Protein AF-A0A412Z4F6-F1 (afdb_monomer)

Structure (mmCIF, N/CA/C/O backbone):
data_AF-A0A412Z4F6-F1
#
_entry.id   AF-A0A412Z4F6-F1
#
loop_
_atom_site.group_PDB
_atom_site.id
_atom_site.type_symbol
_atom_site.label_atom_id
_atom_site.label_alt_id
_atom_site.label_comp_id
_atom_site.label_asym_id
_atom_site.label_entity_id
_atom_site.label_seq_id
_atom_site.pdbx_PDB_ins_code
_atom_site.Cartn_x
_atom_site.Cartn_y
_atom_site.Cartn_z
_atom_site.occupancy
_atom_site.B_iso_or_equiv
_atom_site.auth_seq_id
_atom_site.auth_comp_id
_atom_site.auth_asym_id
_atom_site.auth_atom_id
_atom_site.pdbx_PDB_model_num
ATOM 1 N N . MET A 1 1 ? -13.034 -9.590 -13.825 1.00 60.12 1 MET A N 1
ATOM 2 C CA . MET A 1 1 ? -12.077 -8.466 -13.928 1.00 60.12 1 MET A CA 1
ATOM 3 C C . MET A 1 1 ? -10.768 -8.859 -13.254 1.00 60.12 1 MET A C 1
ATOM 5 O O . MET A 1 1 ? -10.831 -9.385 -12.143 1.00 60.12 1 MET A O 1
ATOM 9 N N . ARG A 1 2 ? -9.608 -8.698 -13.908 1.00 73.25 2 ARG A N 1
ATOM 10 C CA . ARG A 1 2 ? -8.311 -8.997 -13.270 1.00 73.25 2 ARG A CA 1
ATOM 11 C C . ARG A 1 2 ? -7.962 -7.862 -12.305 1.00 73.25 2 ARG A C 1
ATOM 13 O O . ARG A 1 2 ? -8.395 -6.735 -12.503 1.00 73.25 2 ARG A O 1
ATOM 20 N N . THR A 1 3 ? -7.153 -8.131 -11.280 1.00 74.31 3 THR A N 1
ATOM 21 C CA . THR A 1 3 ? -6.739 -7.111 -10.291 1.00 74.31 3 THR A CA 1
ATOM 22 C C . THR A 1 3 ? -6.124 -5.873 -10.947 1.00 74.31 3 THR A C 1
ATOM 24 O O . THR A 1 3 ? -6.353 -4.763 -10.483 1.00 74.31 3 THR A O 1
ATOM 27 N N . ARG A 1 4 ? -5.392 -6.055 -12.054 1.00 76.62 4 ARG A N 1
ATOM 28 C CA . ARG A 1 4 ? -4.773 -4.959 -12.816 1.00 76.62 4 ARG A CA 1
ATOM 29 C C . ARG A 1 4 ? -5.757 -3.997 -13.471 1.00 76.62 4 ARG A C 1
ATOM 31 O O . ARG A 1 4 ? -5.426 -2.825 -13.605 1.00 76.62 4 ARG A O 1
ATOM 38 N N . ASP A 1 5 ? -6.952 -4.477 -13.800 1.00 78.19 5 ASP A N 1
ATOM 39 C CA . ASP A 1 5 ? -7.978 -3.677 -14.468 1.00 78.19 5 ASP A CA 1
ATOM 40 C C . ASP A 1 5 ? -8.805 -2.870 -13.454 1.00 78.19 5 ASP A C 1
ATOM 42 O O . ASP A 1 5 ? -9.493 -1.934 -13.840 1.00 78.19 5 ASP A O 1
ATOM 46 N N . LYS A 1 6 ? -8.724 -3.212 -12.157 1.00 82.12 6 LYS A N 1
ATOM 47 C CA . LYS A 1 6 ? -9.490 -2.541 -11.105 1.00 82.12 6 LYS A CA 1
ATOM 48 C C . LYS A 1 6 ? -8.906 -1.174 -10.765 1.00 82.12 6 LYS A C 1
ATOM 50 O O . LYS A 1 6 ? -7.719 -1.065 -10.420 1.00 82.12 6 LYS A O 1
ATOM 55 N N . SER A 1 7 ? -9.745 -0.150 -10.794 1.00 88.06 7 SER A N 1
ATOM 56 C CA . SER A 1 7 ? -9.477 1.177 -10.242 1.00 88.06 7 SER A CA 1
ATOM 57 C C . SER A 1 7 ? -9.809 1.218 -8.739 1.00 88.06 7 SER A C 1
ATOM 59 O O . SER A 1 7 ? -10.209 0.214 -8.156 1.00 88.06 7 SER A O 1
ATOM 61 N N . LEU A 1 8 ? -9.615 2.370 -8.087 1.00 87.38 8 LEU A N 1
ATOM 62 C CA . LEU A 1 8 ? -10.089 2.586 -6.711 1.00 87.38 8 LEU A CA 1
ATOM 63 C C . LEU A 1 8 ? -11.613 2.782 -6.640 1.00 87.38 8 LEU A C 1
ATOM 65 O O . LEU A 1 8 ? -12.233 2.346 -5.672 1.00 87.38 8 LEU A O 1
ATOM 69 N N . SER A 1 9 ? -12.228 3.334 -7.690 1.00 88.38 9 SER A N 1
ATOM 70 C CA . SER A 1 9 ? -13.683 3.504 -7.755 1.00 88.38 9 SER A CA 1
ATOM 71 C C . SER A 1 9 ? -14.420 2.165 -7.810 1.00 88.38 9 SER A C 1
ATOM 73 O O . SER A 1 9 ? -15.504 2.054 -7.251 1.00 88.38 9 SER A O 1
ATOM 75 N N . ASP A 1 10 ? -13.807 1.121 -8.382 1.00 88.12 10 ASP A N 1
ATOM 76 C CA . ASP A 1 10 ? -14.346 -0.251 -8.342 1.00 88.12 10 ASP A CA 1
ATOM 77 C C . ASP A 1 10 ? -14.421 -0.826 -6.916 1.00 88.12 10 ASP A C 1
ATOM 79 O O . ASP A 1 10 ? -15.105 -1.822 -6.678 1.00 88.12 10 ASP A O 1
ATOM 83 N N . TYR A 1 11 ? -13.707 -0.215 -5.965 1.00 86.38 11 TYR A N 1
ATOM 84 C CA . TYR A 1 11 ? -13.784 -0.513 -4.534 1.00 86.38 11 TYR A CA 1
ATOM 85 C C . TYR A 1 11 ? -14.635 0.507 -3.761 1.00 86.38 11 TYR A C 1
ATOM 87 O O . TYR A 1 11 ? -14.655 0.465 -2.534 1.00 86.38 11 TYR A O 1
ATOM 95 N N . GLY A 1 12 ? -15.316 1.428 -4.449 1.00 90.75 12 GLY A N 1
ATOM 96 C CA . GLY A 1 12 ? -16.103 2.495 -3.825 1.00 90.75 12 GLY A CA 1
ATOM 97 C C . GLY A 1 12 ? -15.265 3.625 -3.220 1.00 90.75 12 GLY A C 1
ATOM 98 O O . GLY A 1 12 ? -15.763 4.347 -2.365 1.00 90.75 12 GLY A O 1
ATOM 99 N N . ILE A 1 13 ? -14.000 3.776 -3.631 1.00 93.19 13 ILE A N 1
ATOM 100 C CA . ILE A 1 13 ? -13.087 4.802 -3.109 1.00 93.19 13 ILE A CA 1
ATOM 101 C C . ILE A 1 13 ? -12.932 5.921 -4.137 1.00 93.19 13 ILE A C 1
ATOM 103 O O . ILE A 1 13 ? -12.427 5.701 -5.241 1.00 93.19 13 ILE A O 1
ATOM 107 N N . ASP A 1 14 ? -13.342 7.128 -3.753 1.00 95.00 14 ASP A N 1
ATOM 108 C CA . ASP A 1 14 ? -13.191 8.336 -4.562 1.00 95.00 14 ASP A CA 1
ATOM 109 C C . ASP A 1 14 ? -11.823 9.021 -4.366 1.00 95.00 14 ASP A C 1
ATOM 111 O O . ASP A 1 14 ? -10.957 8.568 -3.608 1.00 95.00 14 ASP A O 1
ATOM 115 N N . CYS A 1 15 ? -11.599 10.128 -5.078 1.00 93.31 15 CYS A N 1
ATOM 116 C CA . CYS A 1 15 ? -10.345 10.879 -5.019 1.00 93.31 15 CYS A CA 1
ATOM 117 C C . CYS A 1 15 ? -10.073 11.502 -3.641 1.00 93.31 15 CYS A C 1
ATOM 119 O O . CYS A 1 15 ? -8.915 11.547 -3.222 1.00 93.31 15 CYS A O 1
ATOM 121 N N . SER A 1 16 ? -11.115 11.963 -2.942 1.00 96.19 16 SER A N 1
ATOM 122 C CA . SER A 1 16 ? -10.985 12.609 -1.632 1.00 96.19 16 SER A CA 1
ATOM 123 C C . SER A 1 16 ? -10.564 11.585 -0.582 1.00 96.19 16 SER A C 1
ATOM 125 O O . SER A 1 16 ? -9.530 11.736 0.074 1.00 96.19 16 SER A O 1
ATOM 127 N N . ARG A 1 17 ? -11.268 10.450 -0.539 1.00 96.12 17 ARG A N 1
ATOM 128 C CA . ARG A 1 17 ? -10.930 9.312 0.314 1.00 96.12 17 ARG A CA 1
ATOM 129 C C . ARG A 1 17 ? -9.571 8.720 -0.045 1.00 96.12 17 ARG A C 1
ATOM 131 O O . ARG A 1 17 ? -8.831 8.310 0.840 1.00 96.12 17 ARG A O 1
ATOM 138 N N . THR A 1 18 ? -9.188 8.706 -1.323 1.00 95.81 18 THR A N 1
ATOM 139 C CA . THR A 1 18 ? -7.839 8.276 -1.729 1.00 95.81 18 THR A CA 1
ATOM 140 C C . THR A 1 18 ? -6.758 9.155 -1.105 1.00 95.81 18 THR A C 1
ATOM 142 O O . THR A 1 18 ? -5.774 8.627 -0.588 1.00 95.81 18 THR A O 1
ATOM 145 N N . ALA A 1 19 ? -6.918 10.481 -1.160 1.00 96.00 19 ALA A N 1
ATOM 146 C CA . ALA A 1 19 ? -5.963 11.411 -0.565 1.00 96.00 19 ALA A CA 1
ATOM 147 C C . ALA A 1 19 ? -5.876 11.209 0.954 1.00 96.00 19 ALA A C 1
ATOM 149 O O . ALA A 1 19 ? -4.777 11.069 1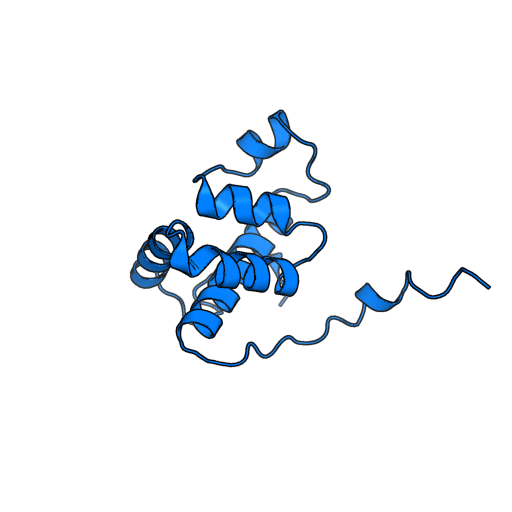.482 1.00 96.00 19 ALA A O 1
ATOM 150 N N . GLU A 1 20 ? -7.017 11.081 1.628 1.00 97.75 20 GLU A N 1
ATOM 151 C CA . GLU A 1 20 ? -7.084 10.797 3.062 1.00 97.75 20 GLU A CA 1
ATOM 152 C C . GLU A 1 20 ? -6.372 9.485 3.432 1.00 97.75 20 GLU A C 1
ATOM 154 O O . GLU A 1 20 ? -5.497 9.473 4.295 1.00 97.75 20 GLU A O 1
ATOM 159 N N . LEU A 1 21 ? -6.670 8.381 2.738 1.00 97.50 21 LEU A N 1
ATOM 160 C CA . LEU A 1 21 ? -6.037 7.082 2.992 1.00 97.50 21 LEU A CA 1
ATOM 161 C C . LEU A 1 21 ? -4.519 7.132 2.790 1.00 97.50 21 LEU A C 1
ATOM 163 O O . LEU A 1 21 ? -3.778 6.460 3.506 1.00 97.50 21 LEU A O 1
ATOM 167 N N . MET A 1 22 ? -4.044 7.925 1.827 1.00 97.06 22 MET A N 1
ATOM 168 C CA . MET A 1 22 ? -2.613 8.136 1.615 1.00 97.06 22 MET A CA 1
ATOM 169 C C . MET A 1 22 ? -1.956 8.856 2.793 1.00 97.06 22 MET A C 1
ATOM 171 O O . MET A 1 22 ? -0.804 8.548 3.094 1.00 97.06 22 MET A O 1
ATOM 175 N N . GLU A 1 23 ? -2.637 9.803 3.441 1.00 98.06 23 GLU A N 1
ATOM 176 C CA . GLU A 1 23 ? -2.157 10.462 4.663 1.00 98.06 23 GLU A CA 1
ATOM 177 C C . GLU A 1 23 ? -2.173 9.492 5.849 1.00 98.06 23 GLU A C 1
ATOM 179 O O . GLU A 1 23 ? -1.141 9.292 6.490 1.00 98.06 23 GLU A O 1
ATOM 184 N N . LEU A 1 24 ? -3.302 8.811 6.074 1.00 98.12 24 LEU A N 1
ATOM 185 C CA . LEU A 1 24 ? -3.484 7.853 7.169 1.00 98.12 24 LEU A CA 1
ATOM 186 C C . LEU A 1 24 ? -2.467 6.713 7.126 1.00 98.12 24 LEU A C 1
ATOM 188 O O . LEU A 1 24 ? -1.964 6.307 8.172 1.00 98.12 24 LEU A O 1
ATOM 192 N N . ALA A 1 25 ? -2.119 6.227 5.931 1.00 97.5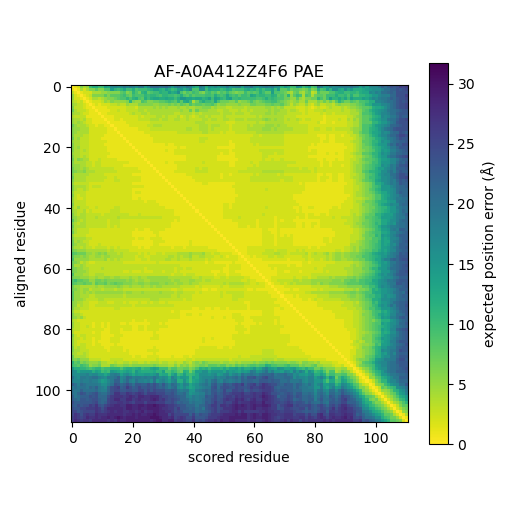6 25 ALA A N 1
ATOM 193 C CA . ALA A 1 25 ? -1.135 5.162 5.751 1.00 97.56 25 ALA A CA 1
ATOM 194 C C . ALA A 1 25 ? 0.267 5.527 6.270 1.00 97.56 25 ALA A C 1
ATOM 196 O O . ALA A 1 25 ? 1.090 4.633 6.446 1.00 97.56 25 ALA A O 1
ATOM 197 N N . ARG A 1 26 ? 0.565 6.815 6.490 1.00 97.12 26 ARG A N 1
ATOM 198 C CA . ARG A 1 26 ? 1.871 7.291 6.976 1.00 97.12 26 ARG A CA 1
ATOM 199 C C . ARG A 1 26 ? 1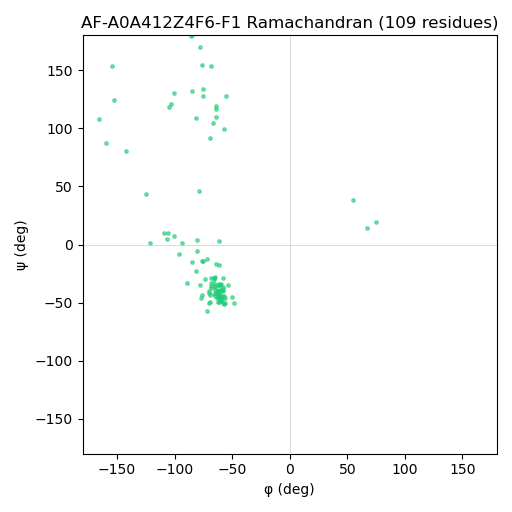.915 7.516 8.483 1.00 97.12 26 ARG A C 1
ATOM 201 O O . ARG A 1 26 ? 2.993 7.775 9.011 1.00 97.12 26 ARG A O 1
ATOM 208 N N . LEU A 1 27 ? 0.773 7.436 9.159 1.00 97.62 27 LEU A N 1
ATOM 209 C CA . LEU A 1 27 ? 0.704 7.576 10.608 1.00 97.62 27 LEU A CA 1
ATOM 210 C C . LEU A 1 27 ? 1.212 6.293 11.275 1.00 97.62 27 LEU A C 1
ATOM 212 O O . LEU A 1 27 ? 0.818 5.192 10.888 1.00 97.62 27 LEU A O 1
ATOM 216 N N . GLU A 1 28 ? 2.066 6.430 12.292 1.00 96.06 28 GLU A N 1
ATOM 217 C CA . GLU A 1 28 ? 2.670 5.277 12.981 1.00 96.06 28 GLU A CA 1
ATOM 218 C C . GLU A 1 28 ? 1.605 4.388 13.646 1.00 96.06 28 GLU A C 1
ATOM 220 O O . GLU A 1 28 ? 1.716 3.164 13.610 1.00 96.06 28 GLU A O 1
ATOM 225 N N . GLU A 1 29 ? 0.517 4.978 14.154 1.00 97.31 29 GLU A N 1
ATOM 226 C CA . GLU A 1 29 ? -0.635 4.252 14.716 1.00 97.31 29 GLU A CA 1
ATOM 227 C C . GLU A 1 29 ? -1.295 3.287 13.713 1.00 97.31 29 GLU A C 1
ATOM 229 O O . GLU A 1 29 ? -1.794 2.229 14.094 1.00 97.31 29 GLU A O 1
ATOM 234 N N . ASN A 1 30 ? -1.224 3.595 12.413 1.00 97.69 30 ASN A N 1
ATOM 235 C CA . ASN A 1 30 ? -1.830 2.799 11.346 1.00 97.69 30 ASN A CA 1
ATOM 236 C C . ASN A 1 30 ? -0.867 1.781 10.725 1.00 97.69 30 ASN A C 1
ATOM 238 O O . ASN A 1 30 ? -1.249 1.030 9.820 1.00 97.69 30 ASN A O 1
ATOM 242 N N . LYS A 1 31 ? 0.376 1.705 11.208 1.00 96.69 31 LYS A N 1
ATOM 243 C CA . LYS A 1 31 ? 1.409 0.823 10.654 1.00 96.69 31 LYS A CA 1
ATOM 244 C C . LYS A 1 31 ? 1.025 -0.654 10.710 1.00 96.69 31 LYS A C 1
ATOM 246 O O . LYS A 1 31 ? 1.265 -1.392 9.759 1.00 96.69 31 LYS A O 1
ATOM 251 N N . GLY A 1 32 ? 0.379 -1.095 11.789 1.00 97.25 32 GLY A N 1
ATOM 252 C CA . GLY A 1 32 ? -0.118 -2.471 11.887 1.00 97.25 32 GLY A CA 1
ATOM 253 C C . GLY A 1 32 ? -1.150 -2.790 10.800 1.00 97.25 32 GLY A C 1
ATOM 254 O O . GLY A 1 32 ? -1.065 -3.824 10.133 1.00 97.25 32 GLY A O 1
ATOM 255 N N . LEU A 1 33 ? -2.082 -1.863 10.566 1.00 97.31 33 LEU A N 1
ATOM 256 C CA . LEU A 1 33 ? -3.155 -2.020 9.586 1.00 97.31 33 LEU A CA 1
ATOM 257 C C . LEU A 1 33 ? -2.634 -1.981 8.146 1.00 97.31 33 LEU A C 1
ATOM 259 O O . LEU A 1 33 ? -3.072 -2.788 7.326 1.00 97.31 33 LEU A O 1
ATOM 263 N N . ILE A 1 34 ? -1.678 -1.101 7.825 1.00 97.62 34 ILE A N 1
ATOM 264 C CA . ILE A 1 34 ? -1.117 -1.037 6.467 1.00 97.62 34 ILE A CA 1
ATOM 265 C C . ILE A 1 34 ? -0.283 -2.280 6.140 1.00 97.62 34 ILE A C 1
ATOM 267 O O . ILE A 1 34 ? -0.378 -2.799 5.026 1.00 97.62 34 ILE A O 1
ATOM 271 N N . CYS A 1 35 ? 0.469 -2.806 7.115 1.00 97.62 35 CYS A N 1
ATOM 272 C CA . CYS A 1 35 ? 1.192 -4.066 6.969 1.00 97.62 35 CYS A CA 1
ATOM 273 C C . CYS A 1 35 ? 0.219 -5.221 6.712 1.00 97.62 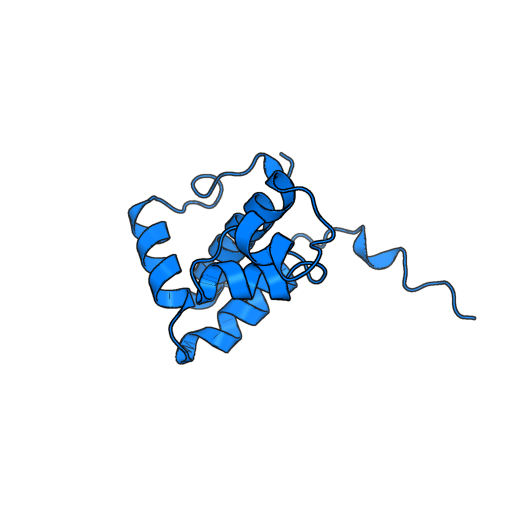35 CYS A C 1
ATOM 275 O O . CYS A 1 35 ? 0.377 -5.952 5.734 1.00 97.62 35 CYS A O 1
ATOM 277 N N . MET A 1 36 ? -0.838 -5.333 7.523 1.00 96.56 36 MET A N 1
ATOM 278 C CA . MET A 1 36 ? -1.875 -6.348 7.337 1.00 96.56 36 MET A CA 1
ATOM 279 C C . MET A 1 36 ? -2.548 -6.228 5.962 1.00 96.56 36 MET A C 1
ATOM 281 O O . MET A 1 36 ? -2.675 -7.220 5.249 1.00 96.56 36 MET A O 1
ATOM 285 N N . ALA A 1 37 ? -2.930 -5.020 5.541 1.00 96.62 37 ALA A N 1
ATOM 286 C CA . ALA A 1 37 ? -3.541 -4.788 4.234 1.00 96.62 37 ALA A CA 1
ATOM 287 C C . ALA A 1 37 ? -2.622 -5.199 3.071 1.00 96.62 37 ALA A C 1
ATOM 289 O O . ALA A 1 37 ? -3.091 -5.769 2.083 1.00 96.62 37 ALA A O 1
ATOM 290 N N . ALA A 1 38 ? -1.320 -4.919 3.172 1.00 97.19 38 ALA A N 1
ATOM 291 C CA . ALA A 1 38 ? -0.347 -5.258 2.140 1.00 97.19 38 ALA A CA 1
ATOM 292 C C . ALA A 1 38 ? -0.128 -6.774 2.029 1.00 97.19 38 ALA A C 1
ATOM 294 O O . ALA A 1 38 ? -0.149 -7.303 0.916 1.00 97.19 38 ALA A O 1
ATOM 295 N N . GLU A 1 39 ? -0.015 -7.473 3.160 1.00 96.25 39 GLU A N 1
ATOM 296 C CA . GLU A 1 39 ? 0.058 -8.940 3.214 1.00 96.25 39 GLU A CA 1
ATOM 297 C C . GLU A 1 39 ? -1.191 -9.594 2.611 1.00 96.25 39 GLU A C 1
ATOM 299 O O . GLU A 1 39 ? -1.102 -10.475 1.757 1.00 96.25 39 GLU A O 1
ATOM 304 N N . LEU A 1 40 ? -2.380 -9.103 2.967 1.00 93.88 40 LEU A N 1
ATOM 305 C CA . LEU A 1 40 ? -3.643 -9.587 2.402 1.00 93.88 40 LEU A CA 1
ATOM 306 C C . LEU A 1 40 ? -3.786 -9.283 0.900 1.00 93.88 40 LEU A C 1
ATOM 308 O O . LEU A 1 40 ? -4.469 -10.003 0.160 1.00 93.88 40 LEU A O 1
ATOM 312 N N . SER A 1 41 ? -3.164 -8.201 0.432 1.00 94.19 41 SER A N 1
ATOM 313 C CA . SER A 1 41 ? -3.165 -7.820 -0.977 1.00 94.19 41 SER A CA 1
ATOM 314 C C . SER A 1 41 ? -2.296 -8.766 -1.803 1.00 94.19 41 SER A C 1
ATOM 316 O O . SER A 1 41 ? -2.812 -9.368 -2.757 1.00 94.19 41 SER A O 1
ATOM 318 N N . ASN A 1 42 ? -1.016 -8.889 -1.429 1.00 94.62 42 ASN A N 1
ATOM 319 C CA . ASN A 1 42 ? -0.017 -9.775 -2.021 1.00 94.62 42 ASN A CA 1
ATOM 320 C C . ASN A 1 42 ? 1.225 -9.891 -1.102 1.00 94.62 42 ASN A C 1
ATOM 322 O O . ASN A 1 42 ? 2.036 -8.959 -1.091 1.00 94.62 42 ASN A O 1
ATOM 326 N N . PRO A 1 43 ? 1.444 -11.041 -0.434 1.00 94.62 43 PRO A N 1
ATOM 327 C CA . PRO A 1 43 ? 2.601 -11.246 0.445 1.00 94.62 43 PRO A CA 1
ATOM 328 C C . PRO A 1 43 ? 3.952 -11.058 -0.257 1.00 94.62 43 PRO A C 1
ATOM 330 O O . PRO A 1 43 ? 4.886 -10.500 0.302 1.00 94.62 43 PRO A O 1
ATOM 333 N N . GLY A 1 44 ? 4.063 -11.460 -1.528 1.00 95.06 44 GLY A N 1
ATOM 334 C CA . GLY A 1 44 ? 5.315 -11.358 -2.286 1.00 95.06 44 GLY A CA 1
ATOM 335 C C . GLY A 1 44 ? 5.707 -9.928 -2.673 1.00 95.06 44 GLY A C 1
ATOM 336 O O . GLY A 1 44 ? 6.831 -9.705 -3.114 1.00 95.06 44 GLY A O 1
ATOM 337 N N . LEU A 1 45 ? 4.794 -8.961 -2.534 1.00 96.44 45 LEU A N 1
ATOM 338 C CA . LEU A 1 45 ? 5.044 -7.546 -2.830 1.00 96.44 45 LEU A CA 1
ATOM 339 C C . LEU A 1 45 ? 4.813 -6.627 -1.627 1.00 96.44 45 LEU A C 1
ATOM 341 O O . LEU A 1 45 ? 4.946 -5.409 -1.774 1.00 96.44 45 LEU A O 1
ATOM 345 N N . SER A 1 46 ? 4.455 -7.177 -0.464 1.00 97.00 46 SER A N 1
ATOM 346 C CA . SER A 1 46 ? 3.964 -6.408 0.680 1.00 97.00 46 SER A CA 1
ATOM 347 C C . SER A 1 46 ? 4.956 -5.326 1.104 1.00 97.00 46 SER A C 1
ATOM 349 O O . SER A 1 46 ? 4.587 -4.154 1.143 1.00 97.00 46 SER A O 1
ATOM 351 N N . ALA A 1 47 ? 6.230 -5.679 1.289 1.00 97.19 47 ALA A N 1
ATOM 352 C CA . ALA A 1 47 ? 7.294 -4.755 1.678 1.00 97.19 47 ALA A CA 1
ATOM 353 C C . ALA A 1 47 ? 7.441 -3.565 0.711 1.00 97.19 47 ALA A C 1
ATOM 355 O O . ALA A 1 47 ? 7.480 -2.411 1.141 1.00 97.19 47 ALA A O 1
ATOM 356 N N . PHE A 1 48 ? 7.443 -3.819 -0.602 1.00 97.88 48 PHE A N 1
ATOM 357 C CA . PHE A 1 48 ? 7.569 -2.765 -1.615 1.00 97.88 48 PHE A CA 1
ATOM 358 C C . PHE A 1 48 ? 6.335 -1.856 -1.661 1.00 97.88 48 PHE A C 1
ATOM 360 O O . PHE A 1 48 ? 6.440 -0.649 -1.887 1.00 97.88 48 PHE A O 1
ATOM 367 N N . ILE A 1 49 ? 5.145 -2.422 -1.448 1.00 97.94 49 ILE A N 1
ATOM 368 C CA . ILE A 1 49 ? 3.899 -1.652 -1.405 1.00 97.94 49 ILE A CA 1
ATOM 369 C C . ILE A 1 49 ? 3.843 -0.792 -0.138 1.00 97.94 49 ILE A C 1
ATOM 371 O O . ILE A 1 49 ? 3.462 0.377 -0.224 1.00 97.94 49 ILE A O 1
ATOM 375 N N . ILE A 1 50 ? 4.262 -1.331 1.010 1.00 98.06 50 ILE A N 1
ATOM 376 C CA . ILE A 1 50 ? 4.368 -0.587 2.270 1.00 98.06 50 ILE A CA 1
ATOM 377 C C . ILE A 1 50 ? 5.337 0.582 2.093 1.00 98.06 50 ILE A C 1
ATOM 379 O O . ILE A 1 50 ? 4.963 1.714 2.391 1.00 98.06 50 ILE A O 1
ATOM 383 N N . GLU A 1 51 ? 6.532 0.363 1.534 1.00 97.31 51 GLU A N 1
ATOM 384 C CA . GLU A 1 51 ? 7.474 1.456 1.247 1.00 97.31 51 GLU A CA 1
ATOM 385 C C . GLU A 1 51 ? 6.834 2.512 0.334 1.00 97.31 51 GLU A C 1
ATOM 387 O O . GLU A 1 51 ? 6.929 3.713 0.590 1.00 97.31 51 GLU A O 1
ATOM 392 N N . SER A 1 52 ? 6.126 2.084 -0.711 1.00 97.62 52 SER A N 1
ATOM 393 C CA . SER A 1 52 ? 5.481 3.001 -1.651 1.00 97.62 52 SER A CA 1
ATOM 394 C C . SER A 1 52 ? 4.433 3.901 -1.006 1.00 97.62 52 SER A C 1
ATOM 396 O O . SER A 1 52 ? 4.374 5.097 -1.311 1.00 97.62 52 SER A O 1
ATOM 398 N N . LEU A 1 53 ? 3.598 3.331 -0.138 1.00 97.56 53 LEU A N 1
ATOM 399 C CA . LEU A 1 53 ? 2.509 4.040 0.529 1.00 97.56 53 LEU A CA 1
ATOM 400 C C . LEU A 1 53 ? 3.029 4.922 1.667 1.00 97.56 53 LEU A C 1
ATOM 402 O O . LEU A 1 53 ? 2.647 6.087 1.748 1.00 97.56 53 LEU A O 1
ATOM 406 N N . THR A 1 54 ? 3.955 4.406 2.476 1.00 96.81 54 THR A N 1
ATOM 407 C CA . THR A 1 54 ? 4.474 5.110 3.658 1.00 96.81 54 THR A CA 1
ATOM 408 C C . THR A 1 54 ? 5.508 6.185 3.313 1.00 96.81 54 THR A C 1
ATOM 410 O O . THR A 1 54 ? 5.524 7.244 3.933 1.00 96.81 54 THR A O 1
ATOM 413 N N . GLN A 1 55 ? 6.335 5.972 2.281 1.00 94.56 55 GLN A N 1
ATOM 414 C CA . GLN A 1 55 ? 7.433 6.880 1.907 1.00 94.56 55 GLN A CA 1
ATOM 415 C C . GLN A 1 55 ? 7.167 7.691 0.630 1.00 94.56 55 GLN A C 1
ATOM 417 O O . GLN A 1 55 ? 8.058 8.394 0.148 1.00 94.56 55 GLN A O 1
ATOM 422 N N . LYS A 1 56 ? 5.966 7.587 0.041 1.00 92.00 56 LYS A N 1
ATOM 423 C CA . LYS A 1 56 ? 5.575 8.277 -1.206 1.00 92.00 56 LYS A CA 1
ATOM 424 C C . LYS A 1 56 ? 6.539 7.996 -2.373 1.00 92.00 56 LYS A C 1
ATOM 426 O O . LYS A 1 56 ? 6.852 8.870 -3.186 1.00 92.00 56 LYS A O 1
ATOM 431 N N . ARG A 1 57 ? 7.027 6.756 -2.470 1.00 94.31 57 ARG A N 1
ATOM 432 C CA . ARG A 1 57 ? 7.925 6.306 -3.545 1.00 94.31 57 ARG A CA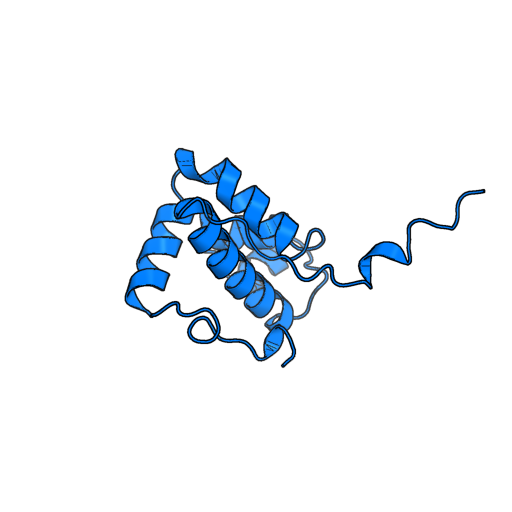 1
ATOM 433 C C . ARG A 1 57 ? 7.155 5.517 -4.599 1.00 94.31 57 ARG A C 1
ATOM 435 O O . ARG A 1 57 ? 6.384 4.616 -4.284 1.00 94.31 57 ARG A O 1
ATOM 442 N N . GLY A 1 58 ? 7.347 5.872 -5.866 1.00 95.06 58 GLY A N 1
ATOM 443 C CA . GLY A 1 58 ? 6.808 5.108 -6.994 1.00 95.06 58 GLY A CA 1
ATOM 444 C C . GLY A 1 58 ? 7.634 3.855 -7.290 1.00 95.06 58 GLY A C 1
ATOM 445 O O . GLY A 1 58 ? 8.750 3.725 -6.786 1.00 95.06 58 GLY A O 1
ATOM 446 N N . TYR A 1 59 ? 7.104 2.986 -8.157 1.00 97.31 59 TYR A N 1
ATOM 447 C CA . TYR A 1 59 ? 7.747 1.734 -8.573 1.00 97.31 59 TYR A CA 1
ATOM 448 C C . TYR A 1 59 ? 9.213 1.943 -8.973 1.00 97.31 59 TYR A C 1
ATOM 450 O O . TYR A 1 59 ? 10.086 1.288 -8.423 1.00 97.31 59 TYR A O 1
ATOM 458 N N . ASP A 1 60 ? 9.502 2.912 -9.847 1.00 96.12 60 ASP A N 1
ATOM 459 C CA . ASP A 1 60 ? 10.858 3.118 -10.379 1.00 96.12 60 ASP A CA 1
ATOM 460 C C . ASP A 1 60 ? 11.873 3.495 -9.298 1.00 96.12 60 ASP A C 1
ATOM 462 O O . ASP A 1 60 ? 12.994 2.995 -9.285 1.00 96.12 60 ASP A O 1
ATOM 466 N N . ARG A 1 61 ? 11.470 4.351 -8.350 1.00 96.38 61 ARG A N 1
ATOM 467 C CA . ARG A 1 61 ? 12.350 4.784 -7.254 1.00 96.38 61 ARG A CA 1
ATOM 468 C C . ARG A 1 61 ? 12.707 3.635 -6.316 1.00 96.38 61 ARG A C 1
ATOM 470 O O . ARG A 1 61 ? 13.803 3.639 -5.763 1.00 96.38 61 ARG A O 1
ATOM 477 N N . ILE A 1 62 ? 11.783 2.697 -6.122 1.00 97.00 62 ILE A N 1
ATOM 478 C CA . ILE A 1 62 ? 12.015 1.492 -5.323 1.00 97.00 62 ILE A CA 1
ATOM 479 C C . ILE A 1 62 ? 12.846 0.499 -6.143 1.00 97.00 62 ILE A C 1
ATOM 481 O O . ILE A 1 62 ? 13.865 0.025 -5.657 1.00 97.00 62 ILE A O 1
ATOM 485 N N . TYR A 1 63 ? 12.488 0.278 -7.411 1.00 95.19 63 TYR A N 1
ATOM 486 C CA . TYR A 1 63 ? 13.145 -0.672 -8.311 1.00 95.19 63 TYR A CA 1
ATOM 487 C C . TYR A 1 63 ? 14.641 -0.392 -8.499 1.00 95.19 63 TYR A C 1
ATOM 489 O O . TYR A 1 63 ? 15.446 -1.318 -8.501 1.00 95.19 63 TYR A O 1
ATOM 497 N N . ILE A 1 64 ? 15.029 0.885 -8.608 1.00 95.06 64 ILE A N 1
ATOM 498 C CA . ILE A 1 64 ? 16.441 1.298 -8.703 1.00 95.06 64 ILE A CA 1
ATOM 499 C C . ILE A 1 64 ? 17.247 0.848 -7.474 1.00 95.06 64 ILE A C 1
ATOM 501 O O . ILE A 1 64 ? 18.428 0.539 -7.595 1.00 95.06 64 ILE A O 1
ATOM 505 N N . LYS A 1 65 ? 16.624 0.819 -6.290 1.00 93.56 65 LYS A N 1
ATOM 506 C CA . LYS A 1 65 ? 17.277 0.417 -5.036 1.00 93.56 65 LYS A CA 1
ATOM 507 C C . LYS A 1 65 ? 17.178 -1.081 -4.777 1.00 93.56 65 LYS A C 1
ATOM 509 O O . LYS A 1 65 ? 18.048 -1.654 -4.129 1.00 93.56 65 LYS A O 1
ATOM 514 N N . SER A 1 66 ? 16.088 -1.705 -5.203 1.00 92.00 66 SER A N 1
ATOM 515 C CA . SER A 1 66 ? 15.774 -3.096 -4.904 1.00 92.00 66 SER A CA 1
ATOM 516 C C . SER A 1 66 ? 14.903 -3.674 -6.005 1.00 92.00 66 SER A C 1
ATOM 518 O O . SER A 1 66 ? 13.830 -3.148 -6.293 1.00 92.00 66 SER A O 1
ATOM 520 N N . TYR A 1 67 ? 15.353 -4.778 -6.602 1.00 94.25 67 TYR A N 1
ATOM 521 C CA . TYR A 1 67 ? 14.593 -5.480 -7.630 1.00 94.25 67 TYR A CA 1
ATOM 522 C C . TYR A 1 67 ? 13.192 -5.855 -7.123 1.00 94.25 67 TYR A C 1
ATOM 524 O O . TYR A 1 67 ? 13.052 -6.498 -6.082 1.00 94.25 67 TYR A O 1
ATOM 532 N N . ILE A 1 68 ? 12.160 -5.478 -7.883 1.00 95.88 68 ILE A N 1
ATOM 533 C CA . ILE A 1 68 ? 10.765 -5.822 -7.589 1.00 95.88 68 ILE A CA 1
ATOM 534 C C . ILE A 1 68 ? 10.349 -6.964 -8.526 1.00 95.88 68 ILE A C 1
ATOM 536 O O . ILE A 1 68 ? 10.360 -6.770 -9.744 1.00 95.88 68 ILE A O 1
ATOM 540 N N . PRO A 1 69 ? 9.925 -8.131 -8.006 1.00 93.31 69 PRO A N 1
ATOM 541 C CA . PRO A 1 69 ? 9.543 -9.290 -8.814 1.00 93.31 69 PRO A CA 1
ATOM 542 C C . PRO A 1 69 ? 8.122 -9.155 -9.399 1.00 93.31 69 PRO A C 1
ATOM 544 O O . PRO A 1 69 ? 7.302 -10.068 -9.317 1.00 93.31 69 PRO A O 1
ATOM 547 N N . ALA A 1 70 ? 7.790 -7.996 -9.971 1.00 93.81 70 ALA A N 1
ATOM 548 C CA . ALA A 1 70 ? 6.504 -7.733 -10.607 1.00 93.81 70 ALA A CA 1
ATOM 549 C C . ALA A 1 70 ? 6.619 -6.640 -11.666 1.00 93.81 70 ALA A C 1
ATOM 551 O O . ALA A 1 70 ? 7.451 -5.744 -11.571 1.00 93.81 70 ALA A O 1
ATOM 552 N N . LYS A 1 71 ? 5.726 -6.672 -12.659 1.00 94.19 71 LYS A N 1
ATOM 553 C CA . LYS A 1 71 ? 5.593 -5.566 -13.611 1.00 94.19 71 LYS A CA 1
ATOM 554 C C . LYS A 1 71 ? 5.021 -4.334 -12.912 1.00 94.19 71 LYS A C 1
ATOM 556 O O . LYS A 1 71 ? 4.233 -4.454 -11.972 1.00 94.19 71 LYS A O 1
ATOM 561 N N . ARG A 1 72 ? 5.344 -3.153 -13.445 1.00 95.69 72 ARG A N 1
ATOM 562 C CA . ARG A 1 72 ? 4.839 -1.858 -12.963 1.00 95.69 72 ARG A CA 1
ATOM 563 C C . ARG A 1 72 ? 3.311 -1.843 -12.805 1.00 95.69 72 ARG A C 1
ATOM 565 O O . ARG A 1 72 ? 2.808 -1.399 -11.775 1.00 95.69 72 ARG A O 1
ATOM 572 N N . ASP A 1 73 ? 2.578 -2.369 -13.783 1.00 93.62 73 ASP A N 1
ATOM 573 C CA . ASP A 1 73 ? 1.110 -2.380 -13.741 1.00 93.62 73 ASP A CA 1
ATOM 574 C C . ASP A 1 73 ? 0.571 -3.261 -12.612 1.00 93.62 73 ASP A C 1
ATOM 576 O O . ASP A 1 73 ? -0.332 -2.855 -11.881 1.00 93.62 73 ASP A O 1
AT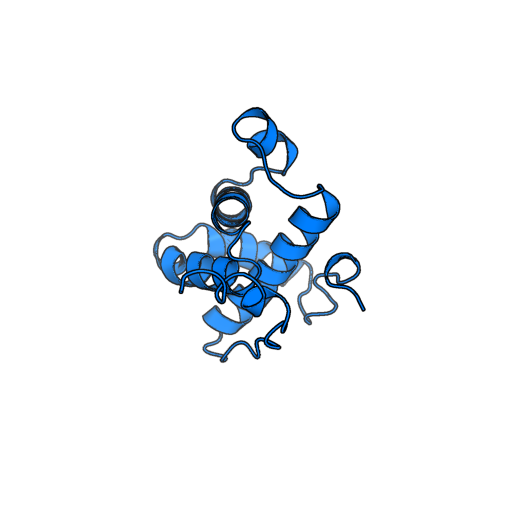OM 580 N N . ASP A 1 74 ? 1.160 -4.448 -12.427 1.00 93.44 74 ASP A N 1
ATOM 581 C CA . ASP A 1 74 ? 0.780 -5.360 -11.349 1.00 93.44 74 ASP A CA 1
ATOM 582 C C . ASP A 1 74 ? 1.109 -4.740 -9.980 1.00 93.44 74 ASP A C 1
ATOM 584 O O . ASP A 1 74 ? 0.295 -4.807 -9.061 1.00 93.44 74 ASP A O 1
ATOM 588 N N . PHE A 1 75 ? 2.246 -4.050 -9.853 1.00 96.81 75 PHE A N 1
ATOM 589 C CA . PHE A 1 75 ? 2.598 -3.308 -8.643 1.00 96.81 75 PHE A CA 1
ATOM 590 C C . PHE A 1 75 ? 1.538 -2.261 -8.279 1.00 96.81 75 PHE A C 1
ATOM 592 O O . PHE A 1 75 ? 1.036 -2.249 -7.152 1.00 96.81 75 PHE A O 1
ATOM 599 N N . TYR A 1 76 ? 1.140 -1.405 -9.226 1.00 96.12 76 TYR A N 1
ATOM 600 C CA . TYR A 1 76 ? 0.122 -0.388 -8.955 1.00 96.12 76 TYR A CA 1
ATOM 601 C C . TYR A 1 76 ? -1.269 -0.989 -8.726 1.00 96.12 76 TYR A C 1
ATOM 603 O O . TYR A 1 76 ? -2.049 -0.430 -7.953 1.00 96.12 76 TYR A O 1
ATOM 611 N N . ALA A 1 77 ? -1.569 -2.141 -9.324 1.00 95.00 77 ALA A N 1
ATOM 612 C CA . ALA A 1 77 ? -2.787 -2.892 -9.049 1.00 95.00 77 ALA A CA 1
ATOM 613 C C . ALA A 1 77 ? -2.852 -3.363 -7.591 1.00 95.00 77 ALA A C 1
ATOM 615 O O . ALA A 1 77 ? -3.842 -3.116 -6.899 1.00 95.00 77 ALA A O 1
ATOM 616 N N . TYR A 1 78 ? -1.779 -3.988 -7.099 1.00 95.88 78 TYR A N 1
ATOM 617 C CA . TYR A 1 78 ? -1.705 -4.428 -5.708 1.00 95.88 78 TYR A CA 1
ATOM 618 C C . TYR A 1 78 ? -1.636 -3.252 -4.736 1.00 95.88 78 TYR A C 1
ATOM 620 O O . TYR A 1 78 ? -2.254 -3.326 -3.680 1.00 95.88 78 TYR A O 1
ATOM 628 N N . ARG A 1 79 ? -1.008 -2.131 -5.111 1.00 96.94 79 ARG A N 1
ATOM 629 C CA . ARG A 1 79 ? -1.044 -0.887 -4.328 1.00 96.94 79 ARG A CA 1
ATOM 630 C C . ARG A 1 79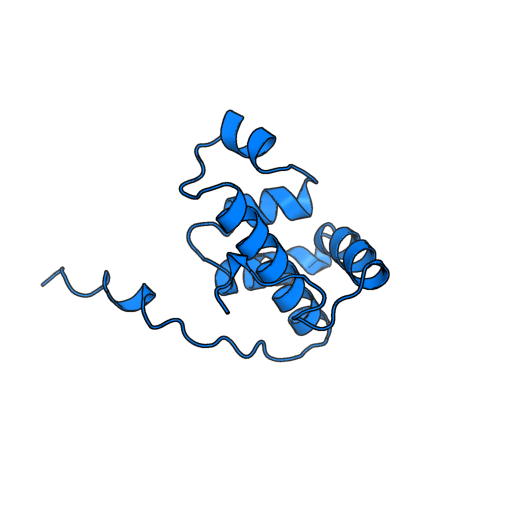 ? -2.471 -0.351 -4.155 1.00 96.94 79 ARG A C 1
ATOM 632 O O . ARG A 1 79 ? -2.845 0.010 -3.043 1.00 96.94 79 ARG A O 1
ATOM 639 N N . ARG A 1 80 ? -3.289 -0.329 -5.218 1.00 96.38 80 ARG A N 1
ATOM 640 C CA . ARG A 1 80 ? -4.713 0.062 -5.129 1.00 96.38 80 ARG A CA 1
ATOM 641 C C . ARG A 1 80 ? -5.520 -0.919 -4.280 1.00 96.38 80 ARG A C 1
ATOM 643 O O . ARG A 1 80 ? -6.283 -0.490 -3.423 1.00 96.38 80 ARG A O 1
ATOM 650 N N . LYS A 1 81 ? -5.310 -2.226 -4.468 1.00 95.38 81 LYS A N 1
ATOM 651 C CA . LYS A 1 81 ? -5.947 -3.266 -3.645 1.00 95.38 81 LYS A CA 1
ATOM 652 C C . LYS A 1 81 ? -5.580 -3.124 -2.160 1.00 95.38 81 LYS A C 1
ATOM 654 O O . LYS A 1 81 ? -6.457 -3.261 -1.317 1.00 95.38 81 LYS A O 1
ATOM 659 N N . THR A 1 82 ? -4.325 -2.802 -1.842 1.00 97.00 82 THR A N 1
ATOM 660 C CA . THR A 1 82 ? -3.876 -2.539 -0.465 1.00 97.00 82 THR A CA 1
ATOM 661 C C . THR A 1 82 ? -4.607 -1.348 0.143 1.00 97.00 82 THR A C 1
ATOM 663 O O . THR A 1 82 ? -5.098 -1.468 1.256 1.00 97.00 82 THR A O 1
ATOM 666 N N . LEU A 1 83 ? -4.752 -0.232 -0.581 1.00 97.00 83 LEU A N 1
ATOM 667 C CA . LEU A 1 83 ? -5.527 0.918 -0.093 1.00 97.00 83 LEU A CA 1
ATOM 668 C C . LEU A 1 83 ? -7.000 0.568 0.161 1.00 97.00 83 LEU A C 1
ATOM 670 O O . LEU A 1 83 ? -7.562 0.994 1.165 1.00 97.00 83 LEU A O 1
ATOM 674 N N . ALA A 1 84 ? -7.607 -0.248 -0.703 1.00 95.88 84 ALA A N 1
ATOM 675 C CA . ALA A 1 84 ? -8.977 -0.711 -0.500 1.00 95.88 84 ALA A CA 1
ATOM 676 C C . ALA A 1 84 ? -9.127 -1.571 0.764 1.00 95.88 84 ALA A C 1
ATOM 678 O O . ALA A 1 84 ? -10.026 -1.341 1.569 1.00 95.88 84 ALA A O 1
ATOM 679 N N . LEU A 1 85 ? -8.215 -2.524 0.972 1.00 96.19 85 LEU A N 1
ATOM 680 C CA . LEU A 1 85 ? -8.181 -3.347 2.185 1.00 96.19 85 LEU A CA 1
ATOM 681 C C . LEU A 1 85 ? -7.919 -2.503 3.436 1.00 96.19 85 LEU A C 1
ATOM 683 O O . LEU A 1 85 ? -8.551 -2.720 4.462 1.00 96.19 85 LEU A O 1
ATOM 687 N N . PHE A 1 86 ? -7.026 -1.521 3.337 1.00 97.44 86 PHE A N 1
ATOM 688 C CA . PHE A 1 86 ? -6.718 -0.603 4.424 1.00 97.44 86 PHE A CA 1
ATOM 689 C C . PHE A 1 86 ? -7.936 0.237 4.837 1.00 97.44 86 PHE A C 1
ATOM 691 O O . PHE A 1 86 ? -8.201 0.336 6.031 1.00 97.44 86 PHE A O 1
ATOM 698 N N . SER A 1 87 ? -8.735 0.751 3.889 1.00 96.62 87 SER A N 1
ATOM 699 C CA . SER A 1 87 ? -9.991 1.455 4.218 1.00 96.62 87 SER A CA 1
ATOM 700 C C . SER A 1 87 ? -10.955 0.563 4.997 1.00 96.62 87 SER A C 1
ATOM 702 O O . SER A 1 87 ? -11.501 0.990 6.008 1.00 96.62 87 SER A O 1
ATOM 704 N N . LEU A 1 88 ? -11.123 -0.695 4.572 1.00 94.94 88 LEU A N 1
ATOM 705 C CA . LEU A 1 88 ? -11.992 -1.646 5.273 1.00 94.94 88 LEU A CA 1
ATOM 706 C C . LEU A 1 88 ? -11.509 -1.909 6.704 1.00 94.94 88 LEU A C 1
ATOM 708 O O . LEU A 1 88 ? -12.317 -1.902 7.628 1.00 94.94 88 LEU A O 1
ATOM 712 N N . LEU A 1 89 ? -10.200 -2.101 6.885 1.00 95.69 89 LEU A N 1
ATOM 713 C CA . LEU A 1 89 ? -9.604 -2.329 8.201 1.00 95.69 89 LEU A CA 1
ATOM 714 C C . LEU A 1 89 ? -9.772 -1.121 9.132 1.00 95.69 89 LEU A C 1
ATOM 716 O O . LEU A 1 89 ? -10.115 -1.310 10.296 1.00 95.69 89 LEU A O 1
ATOM 720 N N . LEU A 1 90 ? -9.585 0.103 8.626 1.00 96.12 90 LEU A N 1
ATOM 721 C CA . LEU A 1 90 ? -9.833 1.337 9.384 1.00 96.12 90 LEU A CA 1
ATOM 722 C C . LEU A 1 90 ? -11.297 1.466 9.825 1.00 96.12 90 LEU A C 1
ATOM 724 O O . LEU A 1 90 ? -11.580 1.956 10.911 1.00 96.12 90 LEU A O 1
ATOM 728 N N . GLU A 1 91 ? -12.229 1.001 8.996 1.00 94.25 91 GLU A N 1
ATOM 729 C CA . GLU A 1 91 ? -13.666 0.991 9.295 1.00 94.25 91 GLU A CA 1
ATOM 730 C C . GLU A 1 91 ? -14.084 -0.183 10.204 1.00 94.25 91 GLU A C 1
ATOM 732 O O . GLU A 1 91 ? -15.276 -0.382 10.441 1.00 94.25 91 GLU A O 1
ATOM 737 N N . GLY A 1 92 ? -13.135 -1.001 10.680 1.00 90.81 92 GLY A N 1
ATOM 738 C CA . GLY A 1 92 ? -13.413 -2.196 11.483 1.00 90.81 92 GLY A CA 1
ATOM 739 C C . GLY A 1 92 ? -14.132 -3.308 10.710 1.00 90.81 92 GLY A C 1
ATOM 740 O O . GLY A 1 92 ? -14.658 -4.247 11.308 1.00 90.81 92 GLY A O 1
ATOM 741 N N . LYS A 1 93 ? -14.179 -3.225 9.376 1.00 87.31 93 LYS A N 1
ATOM 742 C CA . LYS A 1 93 ? -14.823 -4.217 8.513 1.00 87.31 93 LYS A CA 1
ATOM 743 C C . LYS A 1 93 ? -13.847 -5.347 8.221 1.00 87.31 93 LYS A C 1
ATOM 745 O O . LYS A 1 93 ? -12.715 -5.117 7.799 1.00 87.31 93 LYS A O 1
ATOM 750 N N . ALA A 1 94 ? -14.307 -6.587 8.376 1.00 74.31 94 ALA A N 1
ATOM 751 C CA . ALA A 1 94 ? -13.525 -7.746 7.967 1.00 74.31 94 ALA A CA 1
ATOM 752 C C . ALA A 1 94 ? -13.321 -7.711 6.439 1.00 74.31 94 ALA A C 1
ATOM 754 O O . ALA A 1 94 ? -14.309 -7.752 5.696 1.00 74.31 94 ALA A O 1
ATOM 755 N N . PRO A 1 95 ? -12.077 -7.643 5.932 1.00 71.44 95 PRO A N 1
ATOM 756 C CA . PRO A 1 95 ? -11.851 -7.704 4.501 1.00 71.44 95 PRO A CA 1
ATOM 757 C C . PRO A 1 95 ? -12.294 -9.078 3.993 1.00 71.44 95 PRO A C 1
ATOM 759 O O . PRO A 1 95 ? -11.725 -10.107 4.362 1.00 71.44 95 PRO A O 1
ATOM 762 N N . ILE A 1 96 ? -13.312 -9.109 3.127 1.00 63.19 96 ILE A N 1
ATOM 763 C CA . ILE A 1 96 ? -13.683 -10.325 2.401 1.00 63.19 96 ILE A CA 1
ATOM 764 C C . ILE A 1 96 ? -12.548 -10.591 1.416 1.00 63.19 96 ILE A C 1
ATOM 766 O O . ILE A 1 96 ? -12.524 -10.044 0.317 1.00 63.19 96 ILE A O 1
ATOM 770 N N . ILE A 1 97 ? -11.567 -11.388 1.831 1.00 56.75 97 ILE A N 1
ATOM 771 C CA . ILE A 1 97 ? -10.471 -11.839 0.979 1.00 56.75 97 ILE A CA 1
ATOM 772 C C . ILE A 1 97 ? -11.019 -13.017 0.172 1.00 56.75 97 ILE A C 1
ATOM 774 O O . ILE A 1 97 ? -11.209 -14.099 0.741 1.00 56.75 97 ILE A O 1
ATOM 778 N N . PRO A 1 98 ? -11.265 -12.888 -1.145 1.00 48.16 98 PRO A N 1
ATOM 779 C CA . PRO A 1 98 ? -11.455 -14.072 -1.960 1.00 48.16 98 PRO A CA 1
ATOM 780 C C . PRO A 1 98 ? -10.115 -14.802 -1.897 1.00 48.16 98 PRO A C 1
ATOM 782 O O . PRO A 1 98 ? -9.113 -14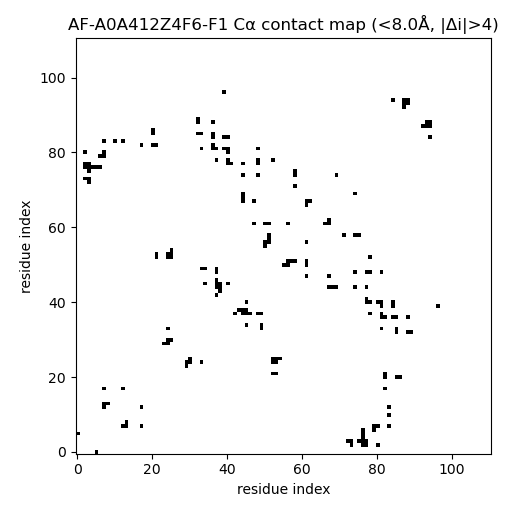.281 -2.389 1.00 48.16 98 PRO A O 1
ATOM 785 N N . ARG A 1 99 ? -10.061 -15.951 -1.211 1.00 48.19 99 ARG A N 1
ATOM 786 C CA . ARG A 1 99 ? -8.858 -16.788 -1.153 1.00 48.19 99 ARG A CA 1
ATOM 787 C C . ARG A 1 99 ? -8.477 -17.133 -2.590 1.00 48.19 99 ARG A C 1
ATOM 789 O O . ARG A 1 99 ? -9.084 -18.013 -3.200 1.00 48.19 99 ARG A O 1
ATOM 796 N N . ASP A 1 100 ? -7.512 -16.412 -3.150 1.00 45.41 100 ASP A N 1
ATOM 797 C CA . ASP A 1 100 ? -6.995 -16.707 -4.476 1.00 45.41 100 ASP A CA 1
ATOM 798 C C . ASP A 1 100 ? -6.278 -18.057 -4.357 1.00 45.41 100 ASP A C 1
ATOM 800 O O . ASP A 1 100 ? -5.216 -18.173 -3.743 1.00 45.41 100 ASP A O 1
ATOM 804 N N . ARG A 1 101 ? -6.913 -19.119 -4.872 1.00 45.03 101 ARG A N 1
ATOM 805 C CA . ARG A 1 101 ? -6.505 -20.530 -4.701 1.00 45.03 101 ARG A CA 1
ATOM 806 C C . ARG A 1 101 ? -5.111 -20.850 -5.273 1.00 45.03 101 ARG A C 1
ATOM 808 O O . ARG A 1 101 ? -4.692 -22.002 -5.257 1.00 45.03 101 ARG A O 1
ATOM 815 N N . ARG A 1 102 ? -4.387 -19.859 -5.802 1.00 48.97 102 ARG A N 1
ATOM 816 C CA . ARG A 1 102 ? -3.076 -20.020 -6.447 1.00 48.97 102 ARG A CA 1
ATOM 817 C C . ARG A 1 102 ? -1.905 -20.098 -5.467 1.00 48.97 102 ARG A C 1
ATOM 819 O O . ARG A 1 102 ? -0.888 -20.675 -5.830 1.00 48.97 102 ARG A O 1
ATOM 826 N N . ILE A 1 103 ? -2.040 -19.584 -4.240 1.00 47.78 103 ILE A N 1
ATOM 827 C CA . ILE A 1 103 ? -0.931 -19.561 -3.261 1.00 47.78 103 ILE A CA 1
ATOM 828 C C . ILE A 1 103 ? -0.671 -20.952 -2.638 1.00 47.78 103 ILE A C 1
ATOM 830 O O . ILE A 1 103 ? 0.403 -21.199 -2.107 1.00 47.78 103 ILE A O 1
ATOM 834 N N . GLN A 1 104 ? -1.584 -21.922 -2.787 1.00 43.28 104 GLN A N 1
ATOM 835 C CA . GLN A 1 104 ? -1.389 -23.280 -2.250 1.00 43.28 104 GLN A CA 1
ATOM 836 C C . GLN A 1 104 ? -0.499 -24.209 -3.095 1.00 43.28 104 GLN A C 1
ATOM 838 O O . GLN A 1 104 ? -0.217 -25.323 -2.656 1.00 43.28 104 GLN A O 1
ATOM 843 N N . ARG A 1 105 ? -0.046 -23.815 -4.295 1.00 41.12 105 ARG A N 1
ATOM 844 C CA . ARG A 1 105 ? 0.699 -24.752 -5.160 1.00 41.12 105 ARG A CA 1
ATOM 845 C C . ARG A 1 105 ? 2.156 -25.007 -4.757 1.00 41.12 105 ARG A C 1
ATOM 847 O O . ARG A 1 105 ? 2.692 -26.013 -5.202 1.00 41.12 105 ARG A O 1
ATOM 854 N N . ASN A 1 106 ? 2.759 -24.204 -3.876 1.00 42.44 106 ASN A N 1
ATOM 855 C CA . ASN A 1 106 ? 4.189 -24.342 -3.551 1.00 42.44 106 ASN A CA 1
ATOM 856 C C . ASN A 1 106 ? 4.494 -24.897 -2.147 1.00 42.44 106 ASN A C 1
ATOM 858 O O . ASN A 1 106 ? 5.648 -24.901 -1.741 1.00 42.44 106 ASN A O 1
ATOM 862 N N . SER A 1 107 ? 3.499 -25.404 -1.411 1.00 41.94 107 SER A N 1
ATOM 863 C CA . SER A 1 107 ? 3.706 -25.962 -0.057 1.00 41.94 107 SER A CA 1
ATOM 864 C C . SER A 1 107 ? 3.649 -27.495 0.006 1.00 41.94 107 SER A C 1
ATOM 866 O O . SER A 1 107 ? 3.579 -28.052 1.095 1.00 41.94 107 SER A O 1
ATOM 868 N N . ARG A 1 108 ? 3.626 -28.197 -1.137 1.00 43.00 108 ARG A N 1
ATOM 869 C CA . ARG A 1 108 ? 3.517 -29.670 -1.196 1.00 43.00 108 ARG A CA 1
ATOM 870 C C . ARG A 1 108 ? 4.636 -30.340 -1.996 1.00 43.00 108 ARG A C 1
ATOM 872 O O . ARG A 1 108 ? 4.353 -31.235 -2.781 1.00 43.00 108 ARG A O 1
ATOM 879 N N . ILE A 1 109 ? 5.886 -29.918 -1.814 1.00 48.06 109 ILE A N 1
ATOM 880 C CA . ILE A 1 109 ? 7.046 -30.755 -2.162 1.00 48.06 109 ILE A CA 1
ATOM 881 C C . ILE A 1 109 ? 8.125 -30.540 -1.097 1.00 48.06 109 ILE A C 1
ATOM 883 O O . ILE A 1 109 ? 9.034 -29.736 -1.258 1.00 48.06 109 ILE A O 1
ATOM 887 N N . ALA A 1 110 ? 7.954 -31.222 0.027 1.00 43.56 110 ALA A N 1
ATOM 888 C CA . ALA A 1 110 ? 9.020 -31.621 0.937 1.00 43.56 110 ALA A CA 1
ATOM 889 C C . ALA A 1 110 ? 8.433 -32.776 1.758 1.00 43.56 110 ALA A C 1
ATOM 891 O O . ALA A 1 110 ? 7.742 -32.572 2.755 1.00 43.56 110 ALA A O 1
ATOM 892 N N . SER A 1 111 ? 8.581 -33.979 1.216 1.00 43.00 111 SER A N 1
ATOM 893 C CA . SER A 1 111 ? 8.350 -35.270 1.863 1.00 43.00 111 SER A CA 1
ATOM 894 C C . SER A 1 111 ? 9.614 -36.079 1.652 1.00 43.00 111 SER A C 1
ATOM 896 O O . SER A 1 111 ? 10.143 -35.984 0.520 1.00 43.00 111 SER A O 1
#

Radius of gyration: 14.35 Å; Cα contacts (8 Å, |Δi|>4): 108; chains: 1; bounding box: 33×48×29 Å

Nearest PDB structures (foldseek):
  7dfe-assembly1_B  TM=2.820E-01  e=2.887E+00  Trichonephila antipodiana

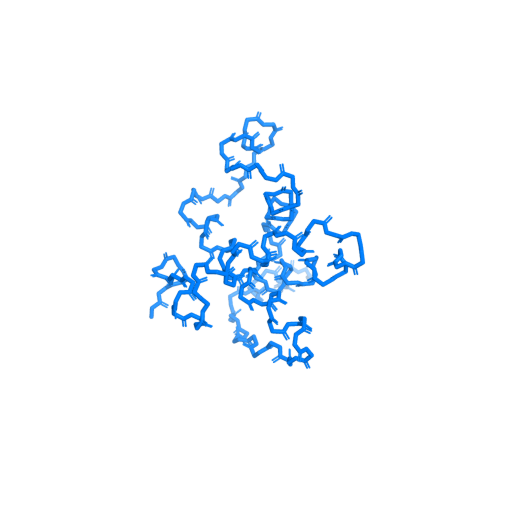Organism: NCBI:txid208479

Secondary structure (DSSP, 8-state):
--GGG--SGGGT--HHHHHHHHHHTTSGGGHHHHHHHHHHH-GGGHHHHHHHHHS---HHHHHTTS--SS-HHHHHHHHHHHHHHHHHHHTTPPP-----TTGGGGSS---

Mean predicted aligned error: 6.99 Å

pLDDT: mean 86.76, std 17.64, range [41.12, 98.12]

Foldseek 3Di:
DDLLVDDLVNLVADPVNVVVLLVVLQDPVLVVLLLVLLVLLPVLCSVVLSCCSNVVDAPVRVCVVPNRPDDSSVSVSSNSSSSSSSVCVVVVHDPPRPPPVVVPPPPPPDD

Solvent-accessible surface area (backbone atoms only — not comparable to full-atom values): 6606 Å² total; per-residue (Å²): 133,58,66,64,76,52,59,49,59,80,69,75,40,53,72,66,57,48,53,50,54,50,54,50,47,54,37,76,90,34,44,67,51,44,52,52,17,21,42,74,50,39,64,95,48,18,70,65,43,48,46,27,52,50,68,73,41,56,69,67,71,46,39,78,76,43,86,62,101,61,57,71,63,55,49,54,18,41,45,46,47,16,53,51,38,30,53,32,52,76,69,71,40,82,70,86,68,79,78,68,81,71,77,68,76,80,79,80,84,86,129

Sequence (111 aa):
MRTRDKSLSDYGIDCSRTAELMELARLEENKGLICMAAELSNPGLSAFIIESLTQKRGYDRIYIKSYIPAKRDDFYAYRRKTLALFSLLLEGKAPIIPRDRRIQRNSRIAS